Protein AF-A0A0P6X418-F1 (afdb_monomer_lite)

Organism: NCBI:txid360411

Secondary structure (DSSP, 8-state):
---PPPP-EESSSPB-TTT-PBP-S-EE---SSSGGGGGGGGEEE---TT-S--EEEEETTEEEEPPPS-S-HHHHHHHHHHHHHHHHHHS-TTTS---HHHHHHHHHHTTSS-HHHHHHHHHHHTTSS----------------

Radius of gyration: 22.28 Å; chains: 1; bounding box: 75×48×42 Å

Sequence (145 aa):
MELEPTPVQIGEPFRCWECGSPDQGGMFLIIDHSPLEAYTDHVYYMRLACGHNPRCVRLGDAIAPLRPLDRSIDENLASVREGLAHLAKAVPPDQQNQEPVSKIVYLLVAGRISPQTAINQLRGLVRTNEPFLPARLPVIEQTWR

Structure (mmCIF, N/CA/C/O backbone):
data_AF-A0A0P6X418-F1
#
_entry.id   AF-A0A0P6X418-F1
#
loop_
_atom_site.group_PDB
_atom_site.id
_atom_site.type_symbol
_atom_site.label_atom_id
_atom_site.label_alt_id
_atom_site.label_comp_id
_atom_site.label_asym_id
_atom_site.label_entity_id
_atom_site.label_seq_id
_atom_site.pdbx_PDB_ins_code
_atom_site.Cartn_x
_atom_site.Cartn_y
_atom_site.Cartn_z
_atom_site.occupancy
_atom_site.B_iso_or_equiv
_atom_site.auth_seq_id
_atom_site.auth_comp_id
_atom_site.auth_asym_id
_atom_site.auth_atom_id
_atom_site.pdbx_PDB_model_num
ATOM 1 N N . MET A 1 1 ? 20.250 -16.433 9.417 1.00 34.91 1 MET A N 1
ATOM 2 C CA . MET A 1 1 ? 20.346 -15.097 8.803 1.00 34.91 1 MET A CA 1
ATOM 3 C C . MET A 1 1 ? 19.010 -14.440 9.060 1.00 34.91 1 MET A C 1
ATOM 5 O O . MET A 1 1 ? 18.027 -14.837 8.447 1.00 34.91 1 MET A O 1
ATOM 9 N N . GLU A 1 2 ? 18.941 -13.602 10.090 1.00 38.72 2 GLU A N 1
ATOM 10 C CA . GLU A 1 2 ? 17.727 -12.853 10.410 1.00 38.72 2 GLU A CA 1
ATOM 11 C C . GLU A 1 2 ? 17.485 -11.897 9.239 1.00 38.72 2 GLU A C 1
ATOM 13 O O . GLU A 1 2 ? 18.319 -11.044 8.949 1.00 38.72 2 GLU A O 1
ATOM 18 N N . LEU A 1 3 ? 16.419 -12.135 8.472 1.00 47.12 3 LEU A N 1
ATOM 19 C CA . LEU A 1 3 ? 15.974 -11.195 7.451 1.00 47.12 3 LEU A CA 1
ATOM 20 C C . LEU A 1 3 ? 15.568 -9.927 8.191 1.00 47.12 3 LEU A C 1
ATOM 22 O O . LEU A 1 3 ? 14.625 -9.972 8.984 1.00 47.12 3 LEU A O 1
ATOM 26 N N . GLU A 1 4 ? 16.277 -8.823 7.957 1.00 56.03 4 GLU A N 1
ATOM 27 C CA . GLU A 1 4 ? 15.802 -7.533 8.440 1.00 56.03 4 GLU A CA 1
ATOM 28 C C . GLU A 1 4 ? 14.353 -7.341 7.966 1.00 56.03 4 GLU A C 1
ATOM 30 O O . GLU A 1 4 ? 14.035 -7.640 6.804 1.00 56.03 4 GLU A O 1
ATOM 35 N N . PRO A 1 5 ? 13.445 -6.929 8.865 1.00 65.81 5 PRO A N 1
ATOM 36 C CA . PRO A 1 5 ? 12.037 -6.824 8.537 1.00 65.81 5 PRO A CA 1
ATOM 37 C C . PRO A 1 5 ? 11.870 -5.868 7.358 1.00 65.81 5 PRO A C 1
ATOM 39 O O . PRO A 1 5 ? 12.421 -4.769 7.349 1.00 65.81 5 PRO A O 1
ATOM 42 N N . THR A 1 6 ? 11.110 -6.300 6.349 1.00 77.62 6 THR A N 1
ATOM 43 C CA . THR A 1 6 ? 10.854 -5.488 5.156 1.00 77.62 6 THR A CA 1
ATOM 44 C C . THR A 1 6 ? 10.298 -4.124 5.588 1.00 77.62 6 THR A C 1
ATOM 46 O O . THR A 1 6 ? 9.290 -4.096 6.304 1.00 77.62 6 THR A O 1
ATOM 49 N N . PRO A 1 7 ? 10.941 -3.002 5.213 1.00 89.06 7 PRO A N 1
ATOM 50 C CA . PRO A 1 7 ? 10.593 -1.695 5.751 1.00 89.06 7 PRO A CA 1
ATOM 51 C C . PRO A 1 7 ? 9.204 -1.269 5.277 1.00 89.06 7 PRO A C 1
ATOM 53 O O . PRO A 1 7 ? 8.893 -1.339 4.087 1.00 89.06 7 PRO A O 1
ATOM 56 N N . VAL A 1 8 ? 8.384 -0.794 6.212 1.00 90.56 8 VAL A N 1
ATOM 57 C CA . VAL A 1 8 ? 7.012 -0.339 5.957 1.00 90.56 8 VAL A CA 1
ATOM 58 C C . VAL A 1 8 ? 6.948 1.177 6.098 1.00 90.56 8 VAL A C 1
ATOM 60 O O . VAL A 1 8 ? 7.463 1.732 7.067 1.00 90.56 8 VAL A O 1
ATOM 63 N N . GLN A 1 9 ? 6.304 1.846 5.144 1.00 90.00 9 GLN A N 1
ATOM 64 C CA . GLN A 1 9 ? 5.896 3.246 5.276 1.00 90.00 9 GLN A CA 1
ATOM 65 C C . GLN A 1 9 ? 4.378 3.296 5.418 1.00 90.00 9 GLN A C 1
ATOM 67 O O . GLN A 1 9 ? 3.682 2.599 4.685 1.00 90.00 9 GLN A O 1
ATOM 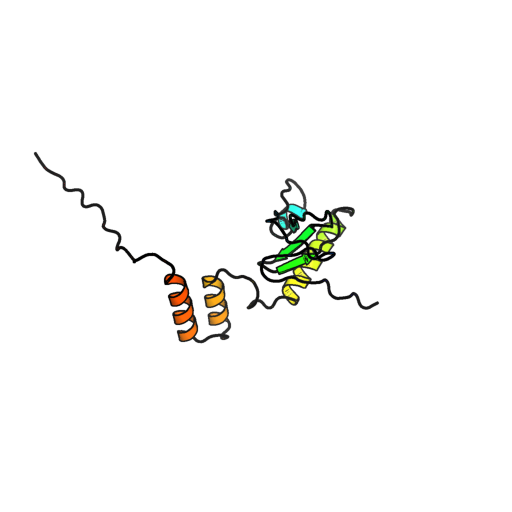72 N N . ILE A 1 10 ? 3.881 4.097 6.360 1.00 86.75 10 ILE A N 1
ATOM 73 C CA . ILE A 1 10 ? 2.451 4.286 6.625 1.00 86.75 10 ILE A CA 1
ATOM 74 C C . ILE A 1 10 ? 2.154 5.773 6.504 1.00 86.75 10 ILE A C 1
ATOM 76 O O . ILE A 1 10 ? 2.858 6.588 7.104 1.00 86.75 10 ILE A O 1
ATOM 80 N N . GLY A 1 11 ? 1.100 6.105 5.769 1.00 77.62 11 GLY A N 1
ATOM 81 C CA . GLY A 1 11 ? 0.680 7.481 5.559 1.00 77.62 11 GLY A CA 1
ATOM 82 C C . GLY A 1 11 ? 1.509 8.177 4.482 1.00 77.62 11 GLY A C 1
ATOM 83 O O . GLY A 1 11 ? 2.735 8.090 4.427 1.00 77.62 11 GLY A O 1
ATOM 84 N N . GLU A 1 12 ? 0.814 8.887 3.603 1.00 75.38 12 GLU A N 1
ATOM 85 C CA . GLU A 1 12 ? 1.447 9.742 2.603 1.00 75.38 12 GLU A CA 1
ATOM 86 C C . GLU A 1 12 ? 2.049 11.003 3.270 1.00 75.38 12 GLU A C 1
ATOM 88 O O . GLU A 1 12 ? 1.541 11.458 4.300 1.00 75.38 12 GLU A O 1
ATOM 93 N N . PRO A 1 13 ? 3.112 11.611 2.703 1.00 84.62 13 PRO A N 1
ATOM 94 C CA . PRO A 1 13 ? 3.752 11.273 1.432 1.00 84.62 13 PRO A CA 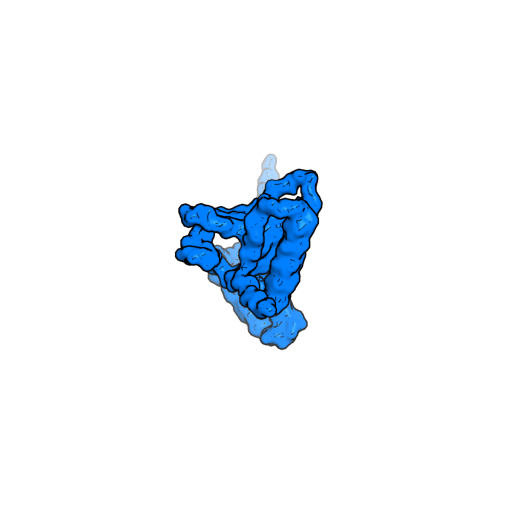1
ATOM 95 C C . PRO A 1 13 ? 4.792 10.153 1.557 1.00 84.62 13 PRO A C 1
ATOM 97 O O . PRO A 1 13 ? 5.670 10.184 2.421 1.00 84.62 13 PRO A O 1
ATOM 100 N N . PHE A 1 14 ? 4.748 9.209 0.618 1.00 88.69 14 PHE A N 1
ATOM 101 C CA . PHE A 1 14 ? 5.726 8.128 0.529 1.00 88.69 14 PHE A CA 1
ATOM 102 C C . PHE A 1 14 ? 7.075 8.600 -0.020 1.00 88.69 14 PHE A C 1
ATOM 104 O O . PHE A 1 14 ? 7.167 9.589 -0.753 1.00 88.69 14 PHE A O 1
ATOM 111 N N . ARG A 1 15 ? 8.145 7.880 0.326 1.00 94.25 15 ARG A N 1
ATOM 112 C CA . ARG A 1 15 ? 9.523 8.198 -0.068 1.00 94.25 15 ARG A CA 1
ATOM 113 C C . ARG A 1 15 ? 10.270 6.969 -0.564 1.00 94.25 15 ARG A C 1
ATOM 115 O O . ARG A 1 15 ? 10.022 5.854 -0.130 1.00 94.25 15 ARG A O 1
ATOM 122 N N . CYS A 1 16 ? 11.224 7.171 -1.458 1.00 94.62 16 CYS A N 1
ATOM 123 C CA . CYS A 1 16 ? 12.144 6.134 -1.896 1.00 94.62 16 CYS A CA 1
ATOM 124 C C . CYS A 1 16 ? 12.903 5.547 -0.695 1.00 94.62 16 CYS A C 1
ATOM 126 O O . CYS A 1 16 ? 13.522 6.299 0.060 1.00 94.62 16 CYS A O 1
ATOM 128 N N . TRP A 1 17 ? 12.897 4.220 -0.546 1.00 93.88 17 TRP A N 1
ATOM 129 C CA . TRP A 1 17 ? 13.612 3.533 0.539 1.00 93.88 17 TRP A CA 1
ATOM 130 C C . TRP A 1 17 ? 15.133 3.684 0.461 1.00 93.88 17 TRP A C 1
ATOM 132 O O . TRP A 1 17 ? 15.807 3.550 1.476 1.00 93.88 17 TRP A O 1
ATOM 142 N N . GLU A 1 18 ? 15.672 3.971 -0.724 1.00 92.81 18 GLU A N 1
ATOM 143 C CA . GLU A 1 18 ? 17.118 4.050 -0.942 1.00 92.81 18 GLU A CA 1
ATOM 144 C C . GLU A 1 18 ? 17.672 5.461 -0.692 1.00 92.81 18 GLU A C 1
ATOM 146 O O . GLU A 1 18 ? 18.742 5.611 -0.111 1.00 92.81 18 GLU A O 1
ATOM 151 N N . CYS A 1 19 ? 16.957 6.515 -1.106 1.00 93.38 19 CYS A N 1
ATOM 152 C CA . CYS A 1 19 ? 17.474 7.891 -1.036 1.00 93.38 19 CYS A CA 1
ATOM 153 C C . CYS A 1 19 ? 16.500 8.936 -0.475 1.00 93.38 19 CYS A C 1
ATOM 155 O O . CYS A 1 19 ? 16.827 10.120 -0.433 1.00 93.38 19 CYS A O 1
ATOM 157 N N . GLY A 1 20 ? 15.286 8.542 -0.084 1.00 93.25 20 GLY A N 1
ATOM 158 C CA . GLY A 1 20 ? 14.291 9.449 0.495 1.00 93.25 20 GLY A CA 1
ATOM 159 C C . GLY A 1 20 ? 13.589 10.389 -0.496 1.00 93.25 20 GLY A C 1
ATOM 160 O O . GLY A 1 20 ? 12.779 11.221 -0.068 1.00 93.25 20 GLY A O 1
ATOM 161 N N . SER A 1 21 ? 13.867 10.265 -1.803 1.00 93.12 21 SER A N 1
ATOM 162 C CA . SER A 1 21 ? 13.177 11.016 -2.865 1.00 93.12 21 SER A CA 1
ATOM 163 C C . SER A 1 21 ? 11.657 10.833 -2.746 1.00 93.12 21 SER A C 1
ATOM 165 O O . SER A 1 21 ? 11.212 9.694 -2.598 1.00 93.12 21 SER A O 1
ATOM 167 N N . PRO A 1 22 ? 10.853 11.910 -2.749 1.00 92.88 22 PRO A N 1
ATOM 168 C CA . PRO A 1 22 ? 9.414 11.804 -2.538 1.00 92.88 22 PRO A CA 1
ATOM 169 C C . PRO A 1 22 ? 8.709 11.156 -3.735 1.00 92.88 22 PRO A C 1
ATOM 171 O O . PRO A 1 22 ? 9.075 11.402 -4.886 1.00 92.88 22 PRO A O 1
ATOM 174 N N . ASP A 1 23 ? 7.667 10.379 -3.448 1.00 90.31 23 ASP A N 1
ATOM 175 C CA . ASP A 1 23 ? 6.681 9.959 -4.442 1.00 90.31 23 ASP A CA 1
ATOM 176 C C . ASP A 1 23 ? 5.904 11.173 -4.968 1.00 90.31 23 ASP A C 1
ATOM 178 O O . ASP A 1 23 ? 5.495 12.045 -4.200 1.00 90.31 23 ASP A O 1
ATOM 182 N N . GLN A 1 24 ? 5.691 11.226 -6.281 1.00 89.88 24 GLN A N 1
ATOM 183 C CA . GLN A 1 24 ? 5.012 12.323 -6.978 1.00 89.88 24 GLN A CA 1
ATOM 184 C C . GLN A 1 24 ? 3.613 11.929 -7.480 1.00 89.88 24 GLN A C 1
ATOM 186 O O . GLN A 1 24 ? 3.159 12.438 -8.507 1.00 89.88 24 GLN A O 1
ATOM 191 N N . GLY A 1 25 ? 2.949 11.003 -6.786 1.00 81.94 25 GLY A N 1
ATOM 192 C CA . GLY A 1 25 ? 1.672 10.437 -7.216 1.00 81.94 25 GLY A CA 1
ATOM 193 C C . GLY A 1 25 ? 1.894 9.315 -8.223 1.00 81.94 25 GLY A C 1
ATOM 194 O O . GLY A 1 25 ? 1.699 9.489 -9.426 1.00 81.94 25 GLY A O 1
ATOM 195 N N . GLY A 1 26 ? 2.371 8.185 -7.710 1.00 85.44 26 GLY A N 1
ATOM 196 C CA . GLY A 1 26 ? 2.484 6.925 -8.426 1.00 85.44 26 GLY A CA 1
ATOM 197 C C . GLY A 1 26 ? 1.149 6.355 -8.911 1.00 85.44 26 GLY A C 1
ATOM 198 O O . GLY A 1 26 ? 0.090 6.972 -8.806 1.00 85.44 26 GLY A O 1
ATOM 199 N N . MET A 1 27 ? 1.199 5.148 -9.463 1.00 89.00 27 MET A N 1
ATOM 200 C CA . MET A 1 27 ? 0.037 4.493 -10.062 1.00 89.00 27 MET A CA 1
ATOM 201 C C . MET A 1 27 ? -0.028 3.014 -9.705 1.00 89.00 27 MET A C 1
ATOM 203 O O . MET A 1 27 ? 0.995 2.378 -9.464 1.00 89.00 27 MET A O 1
ATOM 207 N N . PHE A 1 28 ? -1.232 2.456 -9.697 1.00 87.50 28 PHE A N 1
ATOM 208 C CA . PHE A 1 28 ? -1.415 1.016 -9.558 1.00 87.50 28 PHE A CA 1
ATOM 209 C C . PHE A 1 28 ? -1.057 0.283 -10.853 1.00 87.50 28 PHE A C 1
ATOM 211 O O . PHE A 1 28 ? -1.043 0.872 -11.937 1.00 87.50 28 PHE A O 1
ATOM 218 N N . LEU A 1 29 ? -0.735 -1.004 -10.729 1.00 79.19 29 LEU A N 1
ATOM 219 C CA . LEU A 1 29 ? -0.472 -1.868 -11.872 1.00 79.19 29 LEU A CA 1
ATOM 220 C C . LEU A 1 29 ? -1.725 -1.951 -12.754 1.00 79.19 29 LEU A C 1
ATOM 222 O O . LEU A 1 29 ? -2.789 -2.335 -12.282 1.00 79.19 29 LEU A O 1
ATOM 226 N N . ILE A 1 30 ? -1.572 -1.647 -14.042 1.00 74.56 30 ILE A N 1
ATOM 227 C CA . ILE A 1 30 ? -2.611 -1.839 -15.058 1.00 74.56 30 ILE A CA 1
ATOM 228 C C . ILE A 1 30 ? -2.130 -2.957 -15.977 1.00 74.56 30 ILE A C 1
ATOM 230 O O . ILE A 1 30 ? -1.136 -2.802 -16.687 1.00 74.56 30 ILE A O 1
ATOM 234 N N . ILE A 1 31 ? -2.803 -4.100 -15.924 1.00 75.50 31 ILE A N 1
ATOM 235 C CA . ILE A 1 31 ? -2.484 -5.287 -16.713 1.00 75.50 31 ILE A CA 1
ATOM 236 C C . ILE A 1 31 ? -3.781 -6.007 -17.058 1.00 75.50 31 ILE A C 1
ATOM 238 O O . ILE A 1 31 ? -4.666 -6.107 -16.216 1.00 75.50 31 ILE A O 1
ATOM 242 N N . ASP A 1 32 ? -3.862 -6.503 -18.287 1.00 65.31 32 ASP A N 1
ATOM 243 C CA . ASP A 1 32 ? -4.958 -7.341 -18.762 1.00 65.31 32 ASP A CA 1
ATOM 244 C C . ASP A 1 32 ? -4.432 -8.764 -19.006 1.00 65.31 32 ASP A C 1
ATOM 246 O O . ASP A 1 32 ? -3.266 -8.951 -19.377 1.00 65.31 32 ASP A O 1
ATOM 250 N N . HIS A 1 33 ? -5.278 -9.765 -18.771 1.00 70.38 33 HIS A N 1
ATOM 251 C CA . HIS A 1 33 ? -5.012 -11.183 -19.045 1.00 70.38 33 HIS A CA 1
ATOM 252 C C . HIS A 1 33 ? -3.768 -11.780 -18.350 1.00 70.38 33 HIS A C 1
ATOM 254 O O . HIS A 1 33 ? -3.013 -12.553 -18.946 1.00 70.38 33 HIS A O 1
ATOM 260 N N . SER A 1 34 ? -3.555 -11.465 -17.069 1.00 75.62 34 SER A N 1
ATOM 261 C CA . SER A 1 34 ? -2.470 -12.033 -16.255 1.00 75.62 34 SER A CA 1
ATOM 262 C C . SER A 1 34 ? -2.975 -12.491 -14.890 1.00 75.62 34 SER A C 1
ATOM 264 O O . SER A 1 34 ? -3.805 -11.809 -14.300 1.00 75.62 34 SER A O 1
ATOM 266 N N . PRO A 1 35 ? -2.425 -13.566 -14.296 1.00 73.38 35 PRO A N 1
ATOM 267 C CA . PRO A 1 35 ? -2.740 -13.951 -12.917 1.00 73.38 35 PRO A CA 1
ATOM 268 C C . PRO A 1 35 ? -2.538 -12.838 -11.870 1.00 73.38 35 PRO A C 1
ATOM 270 O O . PRO A 1 35 ? -3.096 -12.906 -10.777 1.00 73.38 35 PRO A O 1
ATOM 273 N N . LEU A 1 36 ? -1.733 -11.817 -12.187 1.00 72.56 36 LEU A N 1
ATOM 274 C CA . LEU A 1 36 ? -1.516 -10.644 -11.335 1.00 72.56 36 LEU A CA 1
ATOM 275 C C . LEU A 1 36 ? -2.704 -9.674 -11.309 1.00 72.56 36 LEU A C 1
ATOM 277 O O . LEU A 1 36 ? -2.720 -8.791 -10.457 1.00 72.56 36 LEU A O 1
ATOM 281 N N . GLU A 1 37 ? -3.686 -9.847 -12.194 1.00 80.25 37 GLU A N 1
ATOM 282 C CA . GLU A 1 37 ? -4.906 -9.037 -12.265 1.00 80.25 37 GLU A CA 1
ATOM 283 C C . GLU A 1 37 ? -5.655 -9.019 -10.927 1.00 80.25 37 GLU A C 1
ATOM 285 O O . GLU A 1 37 ? -6.057 -7.966 -10.451 1.00 80.25 37 GLU A O 1
ATOM 290 N N . ALA A 1 38 ? -5.715 -10.156 -10.227 1.00 80.81 38 ALA A N 1
ATOM 291 C CA . ALA A 1 38 ? -6.324 -10.244 -8.896 1.00 80.81 38 ALA A CA 1
ATOM 292 C C . ALA A 1 38 ? -5.617 -9.392 -7.816 1.00 80.81 38 ALA A C 1
ATOM 294 O O . ALA A 1 38 ? -6.112 -9.285 -6.696 1.00 80.81 38 ALA A O 1
ATOM 295 N N . TYR A 1 39 ? -4.446 -8.830 -8.124 1.00 83.31 39 TYR A N 1
ATOM 296 C CA . TYR A 1 39 ? -3.619 -8.047 -7.211 1.00 83.31 39 TYR A CA 1
ATOM 297 C C . TYR A 1 39 ? -3.299 -6.642 -7.739 1.00 83.31 39 TYR A C 1
ATOM 299 O O . TYR A 1 39 ? -2.454 -5.964 -7.153 1.00 83.31 39 TYR A O 1
ATOM 307 N N . THR A 1 40 ? -3.934 -6.176 -8.818 1.00 82.88 40 THR A N 1
ATOM 308 C CA . THR A 1 40 ? -3.653 -4.855 -9.418 1.00 82.88 40 THR A CA 1
ATOM 309 C C . THR A 1 40 ? -3.826 -3.714 -8.427 1.00 82.88 40 THR A C 1
ATOM 311 O O . THR A 1 40 ? -2.943 -2.864 -8.318 1.00 82.88 40 THR A O 1
ATOM 314 N N . ASP A 1 41 ? -4.876 -3.773 -7.609 1.00 82.19 41 ASP A N 1
ATOM 315 C CA . ASP A 1 41 ? -5.186 -2.777 -6.570 1.00 82.19 41 ASP A CA 1
ATOM 316 C C . ASP A 1 41 ? -4.205 -2.806 -5.385 1.00 82.19 41 ASP A C 1
ATOM 318 O O . ASP A 1 41 ? -4.251 -1.966 -4.487 1.00 82.19 41 ASP A O 1
ATOM 322 N N . HIS A 1 42 ? -3.298 -3.781 -5.375 1.00 88.38 42 HIS A N 1
ATOM 323 C CA . HIS A 1 42 ? -2.304 -3.982 -4.330 1.00 88.38 42 HIS A CA 1
ATOM 324 C C . HIS A 1 42 ? -0.875 -3.770 -4.811 1.00 88.38 42 HIS A C 1
ATOM 326 O O . HIS A 1 42 ? 0.032 -3.725 -3.985 1.00 88.38 42 HIS A O 1
ATOM 332 N N . VAL A 1 43 ? -0.642 -3.634 -6.114 1.00 90.69 43 VAL A N 1
ATOM 333 C CA . VAL A 1 43 ? 0.688 -3.354 -6.659 1.00 90.69 43 VAL A CA 1
ATOM 334 C C . VAL A 1 43 ? 0.733 -1.893 -7.073 1.00 90.69 43 VAL A C 1
ATOM 336 O O . VAL A 1 43 ? 0.070 -1.490 -8.022 1.00 90.69 43 VAL A O 1
ATOM 339 N N . TYR A 1 44 ? 1.540 -1.106 -6.370 1.00 92.56 44 TYR A N 1
ATOM 340 C CA . TYR A 1 44 ? 1.704 0.325 -6.592 1.00 92.56 44 TYR A CA 1
ATOM 341 C C . TYR A 1 44 ? 3.117 0.624 -7.107 1.00 92.56 44 TYR A C 1
ATOM 343 O O . TYR A 1 44 ? 4.104 0.019 -6.687 1.00 92.56 44 TYR A O 1
ATOM 351 N N . TYR A 1 45 ? 3.218 1.553 -8.048 1.00 93.19 45 TYR A N 1
ATOM 352 C CA . TYR A 1 45 ? 4.464 2.039 -8.623 1.00 93.19 45 TYR A CA 1
ATOM 353 C C . TYR A 1 45 ? 4.624 3.502 -8.250 1.00 93.19 45 TYR A C 1
ATOM 355 O O . TYR A 1 45 ? 3.942 4.361 -8.807 1.00 93.19 45 TYR A O 1
ATOM 363 N N . MET A 1 46 ? 5.538 3.785 -7.327 1.00 93.62 46 MET A N 1
ATOM 364 C CA . MET A 1 46 ? 5.876 5.148 -6.933 1.00 93.62 46 MET A CA 1
ATOM 365 C C . MET A 1 46 ? 6.435 5.931 -8.126 1.00 93.62 46 MET A C 1
ATOM 367 O O . MET A 1 46 ? 7.263 5.440 -8.893 1.00 93.62 46 MET A O 1
ATOM 371 N N . ARG A 1 47 ? 6.049 7.194 -8.266 1.00 93.81 47 ARG A N 1
ATOM 372 C CA . ARG A 1 47 ? 6.647 8.108 -9.234 1.00 93.81 47 ARG A CA 1
ATOM 373 C C . ARG A 1 47 ? 7.876 8.767 -8.612 1.00 93.81 47 ARG A C 1
ATOM 375 O O . ARG A 1 47 ? 7.787 9.837 -8.014 1.00 93.81 47 ARG A O 1
ATOM 382 N N . LEU A 1 48 ? 9.026 8.112 -8.754 1.00 92.81 48 LEU A N 1
ATOM 383 C CA . LEU A 1 48 ? 10.305 8.559 -8.198 1.00 92.81 48 LEU A CA 1
ATOM 384 C C . LEU A 1 48 ? 11.174 9.257 -9.252 1.00 92.81 48 LEU A C 1
ATOM 386 O O . LEU A 1 48 ? 11.427 8.708 -10.321 1.00 92.81 48 LEU A O 1
ATOM 390 N N . ALA A 1 49 ? 11.719 10.431 -8.924 1.00 92.31 49 ALA A N 1
ATOM 391 C CA . ALA A 1 49 ? 12.670 11.135 -9.795 1.00 92.31 49 ALA A CA 1
ATOM 392 C C . ALA A 1 49 ? 14.088 10.526 -9.773 1.00 92.31 49 ALA A C 1
ATOM 394 O O . ALA A 1 49 ? 14.906 10.829 -10.636 1.00 92.31 49 ALA A O 1
ATOM 395 N N . CYS A 1 50 ? 14.396 9.686 -8.779 1.00 93.31 50 CYS A N 1
ATOM 396 C CA . CYS A 1 50 ? 15.736 9.141 -8.553 1.00 93.31 50 CYS A CA 1
ATOM 397 C C . CYS A 1 50 ? 16.071 7.883 -9.370 1.00 93.31 50 CYS A C 1
ATOM 399 O O . CYS A 1 50 ? 17.209 7.435 -9.320 1.00 93.31 50 CYS A O 1
ATOM 401 N N . GLY A 1 51 ? 15.107 7.284 -10.078 1.00 89.50 51 GLY A N 1
ATOM 402 C CA . GLY A 1 51 ? 15.331 6.082 -10.898 1.00 89.50 51 GLY A CA 1
ATOM 403 C C . GLY A 1 51 ? 15.504 4.761 -10.130 1.00 89.50 51 GLY A C 1
ATOM 404 O O . GLY A 1 51 ? 15.597 3.712 -10.761 1.00 89.50 51 GLY A O 1
ATOM 405 N N . HIS A 1 52 ? 15.516 4.789 -8.794 1.00 93.75 52 HIS A N 1
ATOM 406 C CA . HIS A 1 52 ? 15.468 3.587 -7.948 1.00 93.75 52 HIS A CA 1
ATOM 407 C C . HIS A 1 52 ? 14.158 2.814 -8.131 1.00 93.75 52 HIS A C 1
ATOM 409 O O . HIS A 1 52 ? 13.178 3.360 -8.644 1.00 93.75 52 HIS A O 1
ATOM 415 N N . ASN A 1 53 ? 14.135 1.555 -7.684 1.00 91.44 53 ASN A N 1
ATOM 416 C CA . ASN A 1 53 ? 12.993 0.667 -7.879 1.00 91.44 53 ASN A CA 1
ATOM 417 C C . ASN A 1 53 ? 11.701 1.274 -7.286 1.00 91.44 53 ASN A C 1
ATOM 419 O O . ASN A 1 53 ? 11.586 1.400 -6.065 1.00 91.44 53 ASN A O 1
ATOM 423 N N . PRO A 1 54 ? 10.710 1.618 -8.126 1.00 92.31 54 PRO A N 1
ATOM 424 C CA . PRO A 1 54 ? 9.483 2.261 -7.666 1.00 92.31 54 PRO A CA 1
ATOM 425 C C . PRO A 1 54 ? 8.436 1.268 -7.156 1.00 92.31 54 PRO A C 1
ATOM 427 O O . PRO A 1 54 ? 7.384 1.680 -6.669 1.00 92.31 54 PRO A O 1
ATOM 430 N N . ARG A 1 55 ? 8.665 -0.034 -7.348 1.00 93.31 55 ARG A N 1
ATOM 431 C CA . ARG A 1 55 ? 7.633 -1.052 -7.200 1.00 93.31 55 ARG A CA 1
ATOM 432 C C . ARG A 1 55 ? 7.421 -1.418 -5.738 1.00 93.31 55 ARG A C 1
ATOM 434 O O . ARG A 1 55 ? 8.352 -1.822 -5.041 1.00 93.31 55 ARG A O 1
ATOM 441 N N . CYS A 1 56 ? 6.176 -1.365 -5.297 1.00 93.69 56 CYS A N 1
ATOM 442 C CA . CYS A 1 56 ? 5.793 -1.719 -3.944 1.00 93.69 56 CYS A CA 1
ATOM 443 C C . CYS A 1 56 ? 4.416 -2.373 -3.884 1.00 93.69 56 CYS A C 1
ATOM 445 O O . CYS A 1 56 ? 3.618 -2.319 -4.819 1.00 93.69 56 CYS A O 1
ATOM 447 N N . VAL A 1 57 ? 4.171 -3.056 -2.774 1.00 93.50 57 VAL A N 1
ATOM 448 C CA . VAL A 1 57 ? 2.850 -3.554 -2.417 1.00 93.50 57 VAL A CA 1
ATOM 449 C C . VAL A 1 57 ? 2.176 -2.500 -1.551 1.00 93.50 57 VAL A C 1
ATOM 451 O O . VAL A 1 57 ? 2.843 -1.874 -0.724 1.00 93.50 57 VAL A O 1
ATOM 454 N N . ARG A 1 58 ? 0.873 -2.300 -1.740 1.00 90.81 58 ARG A N 1
ATOM 455 C CA . ARG A 1 58 ? 0.058 -1.338 -1.002 1.00 90.81 58 ARG A CA 1
ATOM 456 C C . ARG A 1 58 ? -1.154 -2.020 -0.378 1.00 90.81 58 ARG A C 1
ATOM 458 O O . ARG A 1 58 ? -1.877 -2.770 -1.035 1.00 90.81 58 ARG A O 1
ATOM 465 N N . LEU A 1 59 ? -1.387 -1.718 0.894 1.00 86.75 59 LEU A N 1
ATOM 466 C CA . LEU A 1 59 ? -2.583 -2.099 1.638 1.00 86.75 59 LEU A CA 1
ATOM 467 C C . LEU A 1 59 ? -3.078 -0.867 2.405 1.00 86.75 59 LEU A C 1
ATOM 469 O O . LEU A 1 59 ? -2.496 -0.487 3.419 1.00 86.75 59 LEU A O 1
ATOM 473 N N . GLY A 1 60 ? -4.122 -0.212 1.890 1.00 82.31 60 GLY A N 1
ATOM 474 C CA . GLY A 1 60 ? -4.584 1.073 2.423 1.00 82.31 60 GLY A CA 1
ATOM 475 C C . GLY A 1 60 ? -3.550 2.187 2.212 1.00 82.31 60 GLY A C 1
ATOM 476 O O . GLY A 1 60 ? -3.154 2.477 1.082 1.00 82.31 60 GLY A O 1
ATOM 477 N N . ASP A 1 61 ? -3.104 2.815 3.296 1.00 81.19 61 ASP A N 1
ATOM 478 C CA . ASP A 1 61 ? -2.014 3.806 3.338 1.00 81.19 61 ASP A CA 1
ATOM 479 C C . ASP A 1 61 ? -0.648 3.222 3.679 1.00 81.19 61 ASP A C 1
ATOM 481 O O . ASP A 1 61 ? 0.309 3.978 3.843 1.00 81.19 61 ASP A O 1
ATOM 485 N N . ALA A 1 62 ? -0.541 1.905 3.806 1.00 87.88 62 ALA A N 1
ATOM 486 C CA . ALA A 1 62 ? 0.729 1.270 4.068 1.00 87.88 62 ALA A CA 1
ATOM 487 C C . ALA A 1 62 ? 1.333 0.705 2.788 1.00 87.88 62 ALA A C 1
ATOM 489 O O . ALA A 1 62 ? 0.642 0.062 1.992 1.00 87.88 62 ALA A O 1
ATOM 490 N N . ILE A 1 63 ? 2.637 0.910 2.622 1.00 92.31 63 ILE A N 1
ATOM 491 C CA . ILE A 1 63 ? 3.413 0.348 1.522 1.00 92.31 63 ILE A CA 1
ATOM 492 C C . ILE A 1 63 ? 4.663 -0.372 2.021 1.00 92.31 63 ILE A C 1
ATOM 494 O O . ILE A 1 63 ? 5.285 0.026 3.009 1.00 92.31 63 ILE A O 1
ATOM 498 N N . ALA A 1 64 ? 5.054 -1.414 1.296 1.00 94.00 64 ALA A N 1
ATOM 499 C CA . ALA A 1 64 ? 6.313 -2.127 1.485 1.00 94.00 64 ALA A CA 1
ATOM 500 C C . ALA A 1 64 ? 6.973 -2.387 0.122 1.00 94.00 64 ALA A C 1
ATOM 502 O O . ALA A 1 64 ? 6.262 -2.641 -0.855 1.00 94.00 64 ALA A O 1
ATOM 503 N N . PRO A 1 65 ? 8.311 -2.327 0.015 1.00 94.75 65 PRO A N 1
ATOM 504 C CA . PRO A 1 65 ? 8.994 -2.496 -1.258 1.00 94.75 65 PRO A CA 1
ATOM 505 C C . PRO A 1 65 ? 8.772 -3.909 -1.802 1.00 94.75 65 PRO A C 1
ATOM 507 O O . PRO A 1 65 ? 8.853 -4.899 -1.074 1.00 94.75 65 PRO A O 1
ATOM 510 N N . LEU A 1 66 ? 8.528 -4.001 -3.106 1.00 91.69 66 LEU A N 1
ATOM 511 C CA . LEU A 1 66 ? 8.568 -5.256 -3.845 1.00 91.69 66 LEU A CA 1
ATOM 512 C C . LEU A 1 66 ? 9.880 -5.333 -4.607 1.00 91.69 66 LEU A C 1
ATOM 514 O O . LEU A 1 66 ? 10.458 -4.320 -4.994 1.00 91.69 66 LEU A O 1
ATOM 518 N N . ARG A 1 67 ? 10.333 -6.553 -4.881 1.00 85.44 67 ARG A N 1
ATOM 519 C CA . ARG A 1 67 ? 11.473 -6.749 -5.777 1.00 85.44 67 ARG A CA 1
ATOM 520 C C . ARG A 1 67 ? 11.127 -6.289 -7.206 1.00 85.44 67 ARG A C 1
ATOM 522 O O . ARG A 1 67 ? 9.940 -6.300 -7.576 1.00 85.44 67 ARG A O 1
ATOM 529 N N . PRO A 1 68 ? 12.142 -5.905 -8.005 1.00 82.06 68 PRO A N 1
ATOM 530 C CA . PRO A 1 68 ? 11.977 -5.640 -9.429 1.00 82.06 68 PRO A CA 1
ATOM 531 C C . PRO A 1 68 ? 11.260 -6.782 -10.160 1.00 82.06 68 PRO A C 1
ATOM 533 O O . PRO A 1 68 ? 11.239 -7.927 -9.711 1.00 82.06 68 PRO A O 1
ATOM 536 N N . LEU A 1 69 ? 10.638 -6.454 -11.291 1.00 77.50 69 LEU A N 1
ATOM 537 C CA . LEU A 1 69 ? 9.878 -7.399 -12.110 1.00 77.50 69 LEU A CA 1
ATOM 538 C C . LEU A 1 69 ? 10.806 -8.193 -13.051 1.00 77.50 69 LEU A C 1
ATOM 540 O O . LEU A 1 69 ? 10.642 -8.151 -14.264 1.00 77.50 69 LEU A O 1
ATOM 544 N N . ASP A 1 70 ? 11.814 -8.867 -12.505 1.00 76.94 70 ASP A N 1
ATOM 545 C CA . ASP A 1 70 ? 12.803 -9.656 -13.259 1.00 76.94 70 ASP A CA 1
ATOM 546 C C . ASP A 1 70 ? 12.635 -11.177 -13.080 1.00 76.94 70 ASP A C 1
ATOM 548 O O . ASP A 1 70 ? 13.429 -11.966 -13.589 1.00 76.94 70 ASP A O 1
ATOM 552 N N . ARG A 1 71 ? 11.583 -11.595 -12.368 1.00 74.94 71 ARG A N 1
ATOM 553 C CA . ARG A 1 71 ? 11.314 -12.986 -11.981 1.00 74.94 71 ARG A CA 1
ATOM 554 C C . ARG A 1 71 ? 10.125 -13.596 -12.709 1.00 74.94 71 ARG A C 1
ATOM 556 O O . ARG A 1 71 ? 9.354 -12.901 -13.370 1.00 74.94 71 ARG A O 1
ATOM 563 N N . SER A 1 72 ? 9.958 -14.907 -12.543 1.00 85.12 72 SER A N 1
ATOM 564 C CA . SER A 1 72 ? 8.784 -15.621 -13.047 1.00 85.12 72 SER A CA 1
ATOM 565 C C . SER A 1 72 ? 7.473 -15.070 -12.459 1.00 85.12 72 SER A C 1
ATOM 567 O O . SER A 1 72 ? 7.453 -14.454 -11.389 1.00 85.12 72 SER A O 1
ATOM 569 N N . ILE A 1 73 ? 6.355 -15.309 -13.155 1.00 84.12 73 ILE A N 1
ATOM 570 C CA . ILE A 1 73 ? 5.017 -14.881 -12.707 1.00 84.12 73 ILE A CA 1
ATOM 571 C C . ILE A 1 73 ? 4.697 -15.459 -11.319 1.00 84.12 73 ILE A C 1
ATOM 573 O O . ILE A 1 73 ? 4.205 -14.729 -10.460 1.00 84.12 73 ILE A O 1
ATOM 577 N N . ASP A 1 74 ? 5.034 -16.727 -11.073 1.00 85.62 74 ASP A N 1
ATOM 578 C CA . ASP A 1 74 ? 4.768 -17.405 -9.800 1.00 85.62 74 ASP A CA 1
ATOM 579 C C . ASP A 1 74 ? 5.565 -16.805 -8.638 1.00 85.62 74 ASP A C 1
ATOM 581 O O . ASP A 1 74 ? 5.011 -16.538 -7.570 1.00 85.62 74 ASP A O 1
ATOM 585 N N . GLU A 1 75 ? 6.853 -16.522 -8.846 1.00 86.56 75 GLU A N 1
ATOM 586 C CA . GLU A 1 75 ? 7.682 -15.850 -7.839 1.00 86.56 75 GLU A CA 1
ATOM 587 C C . GLU A 1 75 ? 7.176 -14.440 -7.544 1.00 86.56 75 GLU A C 1
ATOM 589 O O . GLU A 1 75 ? 7.222 -13.977 -6.403 1.00 86.56 75 GLU A O 1
ATOM 594 N N . ASN A 1 76 ? 6.670 -13.750 -8.565 1.00 86.88 76 ASN A N 1
ATOM 595 C CA . ASN A 1 76 ? 6.099 -12.432 -8.382 1.00 86.88 76 ASN A CA 1
ATOM 596 C C . ASN A 1 76 ? 4.790 -12.485 -7.577 1.00 86.88 76 ASN A C 1
ATOM 598 O O . ASN A 1 76 ? 4.611 -11.706 -6.641 1.00 86.88 76 ASN A O 1
ATOM 602 N N . LEU A 1 77 ? 3.903 -13.435 -7.886 1.00 87.00 77 LEU A N 1
ATOM 603 C CA . LEU A 1 77 ? 2.681 -13.675 -7.114 1.00 87.00 77 LEU A CA 1
ATOM 604 C C . LEU A 1 77 ? 2.996 -14.008 -5.654 1.00 87.00 77 LEU A C 1
ATOM 606 O O . LEU A 1 77 ? 2.359 -13.465 -4.749 1.00 87.00 77 LEU A O 1
ATOM 610 N N . ALA A 1 78 ? 3.989 -14.869 -5.418 1.00 88.00 78 ALA A N 1
ATOM 611 C CA . ALA A 1 78 ? 4.455 -15.196 -4.076 1.00 88.00 78 ALA A CA 1
ATOM 612 C C . ALA A 1 78 ? 4.951 -13.940 -3.345 1.00 88.00 78 ALA A C 1
ATOM 614 O O . ALA A 1 78 ? 4.490 -13.660 -2.241 1.00 88.00 78 ALA A O 1
ATOM 615 N N . SER A 1 79 ? 5.784 -13.121 -3.994 1.00 89.12 79 SER A N 1
ATOM 616 C CA . SER A 1 79 ? 6.302 -11.881 -3.406 1.00 89.12 79 SER A CA 1
ATOM 617 C C . SER A 1 79 ? 5.196 -10.879 -3.056 1.00 89.12 79 SER A C 1
ATOM 619 O O . SER A 1 79 ? 5.282 -10.224 -2.018 1.00 89.12 79 SER A O 1
ATOM 621 N N . VAL A 1 80 ? 4.161 -10.746 -3.892 1.00 89.69 80 VAL A N 1
ATOM 622 C CA . VAL A 1 80 ? 3.019 -9.859 -3.612 1.00 89.69 80 VAL A CA 1
ATOM 623 C C . VAL A 1 80 ? 2.207 -10.379 -2.425 1.00 89.69 80 VAL A C 1
ATOM 625 O O . VAL A 1 80 ? 1.885 -9.611 -1.520 1.00 89.69 80 VAL A O 1
ATOM 628 N N . ARG A 1 81 ? 1.922 -11.686 -2.379 1.00 89.62 81 ARG A N 1
ATOM 629 C CA . ARG A 1 81 ? 1.200 -12.323 -1.263 1.00 89.62 81 ARG A CA 1
ATOM 630 C C . ARG A 1 81 ? 1.953 -12.200 0.058 1.00 89.62 81 ARG A C 1
ATOM 632 O O . ARG A 1 81 ? 1.347 -11.865 1.073 1.00 89.62 81 ARG A O 1
ATOM 639 N N . GLU A 1 82 ? 3.259 -12.445 0.043 1.00 90.69 82 GLU A N 1
ATOM 640 C CA . GLU A 1 82 ? 4.127 -12.283 1.211 1.00 90.69 82 GLU A CA 1
ATOM 641 C C . GLU A 1 82 ? 4.146 -10.830 1.687 1.00 90.69 82 GLU A C 1
ATOM 643 O O . GLU A 1 82 ? 3.965 -10.573 2.877 1.00 90.69 82 GLU A O 1
ATOM 648 N N . GLY A 1 83 ? 4.277 -9.878 0.760 1.00 89.75 83 GLY A N 1
ATOM 649 C CA . GLY A 1 83 ? 4.230 -8.451 1.063 1.00 89.75 83 GLY A CA 1
ATOM 650 C C . GLY A 1 83 ? 2.898 -8.013 1.684 1.00 89.75 83 GLY A C 1
ATOM 651 O O . GLY A 1 83 ? 2.894 -7.300 2.685 1.00 89.75 83 GLY A O 1
ATOM 652 N N . LEU A 1 84 ? 1.765 -8.491 1.156 1.00 88.75 84 LEU A N 1
ATOM 653 C CA . LEU A 1 84 ? 0.437 -8.233 1.728 1.00 88.75 84 LEU A CA 1
ATOM 654 C C . LEU A 1 84 ? 0.289 -8.821 3.134 1.00 88.75 84 LEU A C 1
ATOM 656 O O . LEU A 1 84 ? -0.189 -8.143 4.043 1.00 88.75 84 LEU A O 1
ATOM 660 N N . ALA A 1 85 ? 0.722 -10.068 3.331 1.00 89.00 85 ALA A N 1
ATOM 661 C CA . ALA A 1 85 ? 0.686 -10.715 4.638 1.00 89.00 85 ALA A CA 1
ATOM 662 C C . ALA A 1 85 ? 1.581 -9.993 5.658 1.00 89.00 85 ALA A C 1
ATOM 664 O O . ALA A 1 85 ? 1.230 -9.910 6.835 1.00 89.00 85 ALA A O 1
ATOM 665 N N . HIS A 1 86 ? 2.721 -9.461 5.213 1.00 88.38 86 HIS A N 1
ATOM 666 C CA . HIS A 1 86 ? 3.604 -8.640 6.037 1.00 88.38 86 HIS A CA 1
ATOM 667 C C . HIS A 1 86 ? 2.936 -7.326 6.438 1.00 88.38 86 HIS A C 1
ATOM 669 O O . HIS A 1 86 ? 2.853 -7.034 7.628 1.00 88.38 86 HIS A O 1
ATOM 675 N N . LEU A 1 87 ? 2.376 -6.580 5.480 1.00 86.06 87 LEU A N 1
ATOM 676 C CA . LEU A 1 87 ? 1.653 -5.336 5.760 1.00 86.06 87 LEU A CA 1
ATOM 677 C C . LEU A 1 87 ? 0.485 -5.550 6.729 1.00 86.06 87 LEU A C 1
ATOM 679 O O . LEU A 1 87 ? 0.348 -4.803 7.693 1.00 86.06 87 LEU A O 1
ATOM 683 N N . ALA A 1 88 ? -0.310 -6.605 6.535 1.00 83.94 88 ALA A N 1
ATOM 684 C CA . ALA A 1 88 ? -1.435 -6.924 7.413 1.00 83.94 88 ALA A CA 1
ATOM 685 C C . ALA A 1 88 ? -1.012 -7.242 8.860 1.00 83.94 88 ALA A C 1
ATOM 687 O O . ALA A 1 88 ? -1.784 -7.017 9.789 1.00 83.94 88 ALA A O 1
ATOM 688 N N . LYS A 1 89 ? 0.203 -7.769 9.063 1.00 83.75 89 LYS A N 1
ATOM 689 C CA . LYS A 1 89 ? 0.769 -8.019 10.400 1.00 83.75 89 LYS A CA 1
ATOM 690 C C . LYS A 1 89 ? 1.417 -6.775 11.001 1.00 83.75 89 LYS A C 1
ATOM 692 O O . LYS A 1 89 ? 1.325 -6.570 12.206 1.00 83.75 89 LYS A O 1
ATOM 697 N N . ALA A 1 90 ? 2.107 -5.992 10.176 1.00 82.25 90 ALA A N 1
ATOM 698 C CA . ALA A 1 90 ? 2.893 -4.843 10.609 1.00 82.25 90 ALA A CA 1
ATOM 699 C C . ALA A 1 90 ? 2.034 -3.607 10.899 1.00 82.25 90 ALA A C 1
ATOM 701 O O . ALA A 1 90 ? 2.431 -2.775 11.709 1.00 82.25 90 ALA A O 1
ATOM 702 N N . VAL A 1 91 ? 0.873 -3.489 10.250 1.00 74.62 91 VAL A N 1
ATOM 703 C CA . VAL A 1 91 ? -0.016 -2.331 10.360 1.00 74.62 91 VAL A CA 1
ATOM 704 C C . VAL A 1 91 ? -1.266 -2.744 11.130 1.00 74.62 91 VAL A C 1
ATOM 706 O O . VAL A 1 91 ? -2.120 -3.446 10.576 1.00 74.62 91 VAL A O 1
ATOM 709 N N . PRO A 1 92 ? -1.402 -2.326 12.401 1.00 68.56 92 PRO A N 1
ATOM 710 C CA . PRO A 1 92 ? -2.608 -2.557 13.177 1.00 68.56 92 PRO A CA 1
ATOM 711 C C . PRO A 1 92 ? -3.848 -2.046 12.419 1.00 68.56 92 PRO A C 1
ATOM 713 O O . PRO A 1 92 ? -3.783 -0.982 11.800 1.00 68.56 92 PRO A O 1
ATOM 716 N N . PRO A 1 93 ? -4.994 -2.749 12.450 1.00 63.59 93 PRO A N 1
ATOM 717 C CA . PRO A 1 93 ? -6.194 -2.338 11.710 1.00 63.59 93 PRO A CA 1
ATOM 718 C C . PRO A 1 93 ? -6.710 -0.929 12.057 1.00 63.59 93 PRO A C 1
ATOM 720 O O . PRO A 1 93 ? -7.381 -0.297 11.250 1.00 63.59 93 PRO A O 1
ATOM 7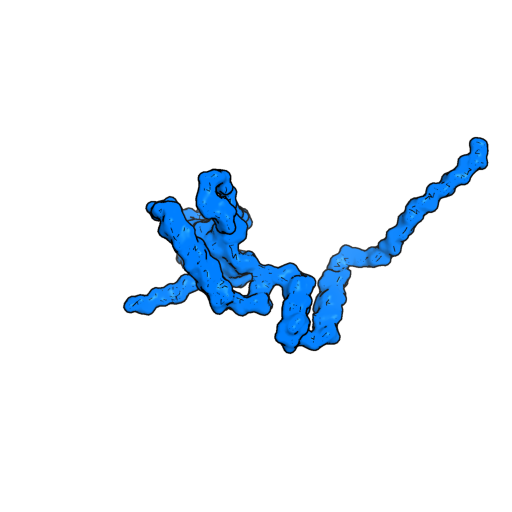23 N N . ASP A 1 94 ? -6.395 -0.431 13.255 1.00 61.78 94 ASP A N 1
ATOM 724 C CA . ASP A 1 94 ? -6.673 0.927 13.741 1.00 61.78 94 ASP A CA 1
ATOM 725 C C . ASP A 1 94 ? -5.746 2.008 13.147 1.00 61.78 94 ASP A C 1
ATOM 727 O O . ASP A 1 94 ? -6.064 3.203 13.203 1.00 61.78 94 ASP A O 1
ATOM 731 N N . GLN A 1 95 ? -4.621 1.594 12.558 1.00 59.91 95 GLN A N 1
ATOM 732 C CA . GLN A 1 95 ? -3.649 2.450 11.877 1.00 59.91 95 GLN A CA 1
ATOM 733 C C . GLN A 1 95 ? -3.775 2.433 10.354 1.00 59.91 95 GLN A C 1
ATOM 735 O O . GLN A 1 95 ? -3.255 3.345 9.726 1.00 59.91 95 GLN A O 1
ATOM 740 N N . GLN A 1 96 ? -4.488 1.468 9.767 1.00 62.72 96 GLN A N 1
ATOM 741 C CA . GLN A 1 96 ? -4.821 1.515 8.342 1.00 62.72 96 GLN A CA 1
ATOM 742 C C . GLN A 1 96 ? -5.684 2.757 8.059 1.00 62.72 96 GLN A C 1
ATOM 744 O O . GLN A 1 96 ? -6.622 3.040 8.817 1.00 62.72 96 GLN A O 1
ATOM 749 N N . ASN A 1 97 ? -5.397 3.494 6.977 1.00 56.88 97 ASN A N 1
ATOM 750 C CA . ASN A 1 97 ? -6.291 4.537 6.460 1.00 56.88 97 ASN A CA 1
ATOM 751 C C . ASN A 1 97 ? -7.602 3.888 6.042 1.00 56.88 97 ASN A C 1
ATOM 753 O O . ASN A 1 97 ? -7.8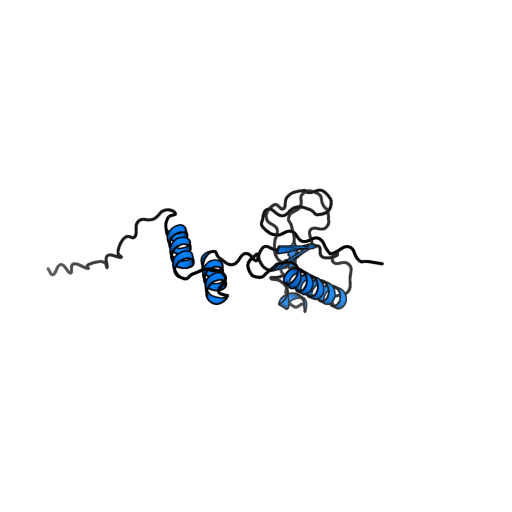02 3.434 4.916 1.00 56.88 97 ASN A O 1
ATOM 757 N N . GLN A 1 98 ? -8.513 3.847 6.991 1.00 61.34 98 GLN A N 1
ATOM 758 C CA . GLN A 1 98 ? -9.919 3.765 6.709 1.00 61.34 98 GLN A CA 1
ATOM 759 C C . GLN A 1 98 ? -10.382 5.197 6.450 1.00 61.34 98 GLN A C 1
ATOM 761 O O . GLN A 1 98 ? -9.960 6.115 7.162 1.00 61.34 98 GLN A O 1
ATOM 766 N N . GLU A 1 99 ? -11.262 5.375 5.461 1.00 68.06 99 GLU A N 1
ATOM 767 C CA . GLU A 1 99 ? -12.059 6.597 5.314 1.00 68.06 99 GLU A CA 1
ATOM 768 C C . GLU A 1 99 ? -12.459 7.110 6.707 1.00 68.06 99 GLU A C 1
ATOM 770 O O . GLU A 1 99 ? -12.848 6.287 7.544 1.00 68.06 99 GLU A O 1
ATOM 775 N N . PRO A 1 100 ? -12.356 8.416 7.015 1.00 74.38 100 PRO A N 1
ATOM 776 C CA . PRO A 1 100 ? -12.481 8.916 8.384 1.00 74.38 100 PRO A CA 1
ATOM 777 C C . PRO A 1 100 ? -13.740 8.411 9.100 1.00 74.38 100 PRO A C 1
ATOM 779 O O . PRO A 1 100 ? -13.700 8.084 10.284 1.00 74.38 100 PRO A O 1
ATOM 782 N N . VAL A 1 101 ? -14.842 8.263 8.361 1.00 80.44 101 VAL A N 1
ATOM 783 C CA . VAL A 1 101 ? -16.089 7.660 8.847 1.00 80.44 101 VAL A CA 1
ATOM 784 C C . VAL A 1 101 ? -15.923 6.167 9.151 1.00 80.44 101 VAL A C 1
ATOM 786 O O . VAL A 1 101 ? -16.265 5.730 10.249 1.00 80.44 101 VAL A O 1
ATOM 789 N N . SER A 1 102 ? -15.363 5.388 8.224 1.00 73.44 102 SER A N 1
ATOM 790 C CA . SER A 1 102 ? -15.073 3.959 8.397 1.00 73.44 102 SER A CA 1
ATOM 791 C C . SER A 1 102 ? -14.158 3.702 9.597 1.00 73.44 102 SER A C 1
ATOM 793 O O . SER A 1 102 ? -14.459 2.823 10.403 1.00 73.44 102 SER A O 1
ATOM 795 N N . LYS A 1 103 ? -13.129 4.541 9.794 1.00 75.62 103 LYS A N 1
ATOM 796 C CA . LYS A 1 103 ? -12.227 4.484 10.956 1.00 75.62 103 LYS A CA 1
ATOM 797 C C . LYS A 1 103 ? -12.981 4.626 12.268 1.00 75.62 103 LYS A C 1
ATOM 799 O O . LYS A 1 103 ? -12.776 3.852 13.202 1.00 75.62 103 LYS A O 1
ATOM 804 N N . ILE A 1 104 ? -13.870 5.615 12.340 1.00 80.00 104 ILE A N 1
ATOM 805 C CA . ILE A 1 104 ? -14.671 5.869 13.538 1.00 80.00 104 ILE A CA 1
ATOM 806 C C . ILE A 1 104 ? -15.613 4.691 13.814 1.00 80.00 104 ILE A C 1
ATOM 808 O O . ILE A 1 104 ? -15.718 4.247 14.959 1.00 80.00 104 ILE A O 1
ATOM 812 N N . VAL A 1 105 ? -16.264 4.152 12.778 1.00 79.25 105 VAL A N 1
ATOM 813 C CA . VAL A 1 105 ? -17.154 2.986 12.898 1.00 79.25 105 VAL A CA 1
ATOM 814 C C . VAL A 1 105 ? -16.385 1.762 13.394 1.00 79.25 105 VAL A C 1
ATOM 816 O O . VAL A 1 105 ? -16.831 1.101 14.331 1.00 79.25 105 VAL A O 1
ATOM 819 N N . TYR A 1 106 ? -15.210 1.487 12.830 1.00 71.25 106 TYR A N 1
ATOM 820 C CA . TYR A 1 106 ? -14.376 0.364 13.244 1.00 71.25 106 TYR A CA 1
ATOM 821 C C . TYR A 1 106 ? -13.938 0.480 14.708 1.00 71.25 106 TYR A C 1
ATOM 823 O O . TYR A 1 106 ? -14.125 -0.456 15.485 1.00 71.25 106 TYR A O 1
ATOM 831 N N . LEU A 1 107 ? -13.411 1.640 15.114 1.00 72.62 107 LEU A N 1
ATOM 832 C CA . LEU A 1 107 ? -12.977 1.875 16.494 1.00 72.62 107 LEU A CA 1
ATOM 833 C C . LEU A 1 107 ? -14.131 1.718 17.498 1.00 72.62 107 LEU A C 1
ATOM 835 O O . LEU A 1 107 ? -13.910 1.225 18.608 1.00 72.62 107 LEU A O 1
ATOM 839 N N . LEU A 1 108 ? -15.350 2.118 17.116 1.00 76.81 108 LEU A N 1
ATOM 840 C CA . LEU A 1 108 ? -16.553 1.958 17.931 1.00 76.81 108 LEU A CA 1
ATOM 841 C C . LEU A 1 108 ? -16.947 0.481 18.076 1.00 76.81 108 LEU A C 1
ATOM 843 O O . LEU A 1 108 ? -17.137 0.011 19.196 1.00 76.81 108 LEU A O 1
ATOM 847 N N . VAL A 1 109 ? -17.035 -0.261 16.966 1.00 73.69 109 VAL A N 1
ATOM 848 C CA . VAL A 1 109 ? -17.395 -1.694 16.965 1.00 73.69 109 VAL A CA 1
ATOM 849 C C . VAL A 1 109 ? -16.357 -2.530 17.716 1.00 73.69 109 VAL A C 1
ATOM 851 O O . VAL A 1 109 ? -16.713 -3.450 18.447 1.00 73.69 109 VAL A O 1
ATOM 854 N N . ALA A 1 110 ? -15.076 -2.178 17.600 1.00 68.62 110 ALA A N 1
ATOM 855 C CA . ALA A 1 110 ? -13.982 -2.837 18.307 1.00 68.62 110 ALA A CA 1
ATOM 856 C C . ALA A 1 110 ? -13.885 -2.463 19.803 1.00 68.62 110 ALA A C 1
ATOM 858 O O . ALA A 1 110 ? -12.958 -2.911 20.480 1.00 68.62 110 ALA A O 1
ATOM 859 N N . GLY A 1 111 ? -14.781 -1.613 20.325 1.00 71.56 111 GLY A N 1
ATOM 860 C CA . GLY A 1 111 ? -14.788 -1.182 21.728 1.00 71.56 111 GLY A CA 1
ATOM 861 C C . GLY A 1 111 ? -13.592 -0.310 22.130 1.00 71.56 111 GLY A C 1
ATOM 862 O O . GLY A 1 111 ? -13.304 -0.163 23.316 1.00 71.56 111 GLY A O 1
ATOM 863 N N . ARG A 1 112 ? -12.870 0.257 21.156 1.00 70.62 112 ARG A N 1
ATOM 864 C CA . ARG A 1 112 ? -11.670 1.082 21.378 1.00 70.62 112 ARG A CA 1
ATOM 865 C C . ARG A 1 112 ? -12.005 2.541 21.681 1.00 70.62 112 ARG A C 1
ATOM 867 O O . ARG A 1 112 ? -11.183 3.239 22.269 1.00 70.62 112 ARG A O 1
ATOM 874 N N . ILE A 1 113 ? -13.201 2.996 21.308 1.00 79.06 113 ILE A N 1
ATOM 875 C CA . ILE A 1 113 ? -13.743 4.315 21.655 1.00 79.06 113 ILE A CA 1
ATOM 876 C C . ILE A 1 113 ? -15.183 4.191 22.162 1.00 79.06 113 ILE A C 1
ATOM 878 O O . ILE A 1 113 ? -15.904 3.262 21.806 1.00 79.06 113 ILE A O 1
ATOM 882 N N . SER A 1 114 ? -15.618 5.153 22.980 1.00 87.62 114 SER A N 1
ATOM 883 C CA . SER A 1 114 ? -17.008 5.210 23.446 1.00 87.62 114 SER A CA 1
ATOM 884 C C . SER A 1 114 ? -17.963 5.693 22.338 1.00 87.62 114 SER A C 1
ATOM 886 O O . SER A 1 114 ? -17.535 6.452 21.459 1.00 87.62 114 SER A O 1
ATOM 888 N N . PRO A 1 115 ? -19.272 5.370 22.410 1.00 91.12 115 PRO A N 1
ATOM 889 C CA . PRO A 1 115 ? -20.277 5.935 21.503 1.00 91.12 115 PRO A CA 1
ATOM 890 C C . PRO A 1 115 ? -20.244 7.469 21.443 1.00 91.12 115 PRO A C 1
ATOM 892 O O . PRO A 1 115 ? -20.353 8.060 20.369 1.00 91.12 115 PRO A O 1
ATOM 895 N N . GLN A 1 116 ? -20.016 8.128 22.584 1.00 85.56 116 GLN A N 1
ATOM 896 C CA . GLN A 1 116 ? -19.941 9.588 22.652 1.00 85.56 116 GLN A CA 1
ATOM 897 C C . GLN A 1 116 ? -18.694 10.141 21.944 1.00 85.56 116 GLN A C 1
ATOM 899 O O . GLN A 1 116 ? -18.766 11.175 21.276 1.00 85.56 116 GLN A O 1
ATOM 904 N N . THR A 1 117 ? -17.559 9.447 22.054 1.00 86.06 117 THR A N 1
ATOM 905 C CA . THR A 1 117 ? -16.320 9.792 21.341 1.00 86.06 117 THR A CA 1
ATOM 906 C C . THR A 1 117 ? -16.516 9.686 19.829 1.00 86.06 117 THR A C 1
ATOM 908 O O . THR A 1 117 ? -16.140 10.610 19.109 1.00 86.06 117 THR A O 1
ATOM 911 N N . ALA A 1 118 ? -17.169 8.620 19.356 1.00 83.00 118 ALA A N 1
ATOM 912 C CA . ALA A 1 118 ? -17.487 8.432 17.942 1.00 83.00 118 ALA A CA 1
ATOM 913 C C . ALA A 1 118 ? -18.397 9.553 17.401 1.00 83.00 118 ALA A C 1
ATOM 915 O O . ALA A 1 118 ? -18.093 10.148 16.369 1.00 83.00 118 ALA A O 1
ATOM 916 N N . ILE A 1 119 ? -19.460 9.917 18.135 1.00 86.94 119 ILE A N 1
ATOM 917 C CA . ILE A 1 119 ? -20.353 11.035 17.773 1.00 86.94 119 ILE A CA 1
ATOM 918 C C . ILE A 1 119 ? -19.576 12.350 17.635 1.00 86.94 119 ILE A C 1
ATOM 920 O O . ILE A 1 119 ? -19.791 13.103 16.684 1.00 86.94 119 ILE A O 1
ATOM 924 N N . ASN A 1 120 ? -18.677 12.646 18.576 1.00 85.88 120 ASN A N 1
ATOM 925 C CA . ASN A 1 120 ? -17.897 13.882 18.551 1.00 85.88 120 ASN A CA 1
ATOM 926 C C . ASN A 1 120 ? -16.941 13.929 17.350 1.00 85.88 120 ASN A C 1
ATOM 928 O O . ASN A 1 120 ? -16.835 14.971 16.703 1.00 85.88 120 ASN A O 1
ATOM 932 N N . GLN A 1 121 ? -16.295 12.807 17.022 1.00 85.06 121 GLN A N 1
ATOM 933 C CA . GLN A 1 121 ? -15.412 12.706 15.859 1.00 85.06 121 GLN A CA 1
ATOM 934 C C . GLN A 1 121 ? -16.191 12.846 14.543 1.00 85.06 121 GLN A C 1
ATOM 936 O O . GLN A 1 121 ? -15.797 13.649 13.700 1.00 85.06 121 GLN A O 1
ATOM 941 N N . LEU A 1 122 ? -17.346 12.182 14.401 1.00 86.31 122 LEU A N 1
ATOM 942 C CA . LEU A 1 122 ? -18.215 12.317 13.221 1.00 86.31 122 LEU A CA 1
ATOM 943 C C . LEU A 1 122 ? -18.703 13.759 13.032 1.00 86.31 122 LEU A C 1
ATOM 945 O O . LEU A 1 122 ? -18.662 14.289 11.926 1.00 86.31 122 LEU A O 1
ATOM 949 N N . ARG A 1 123 ? -19.111 14.436 14.113 1.00 85.25 123 ARG A N 1
ATOM 950 C CA . ARG A 1 123 ? -19.485 15.862 14.066 1.00 85.25 123 ARG A CA 1
ATOM 951 C C . ARG A 1 123 ? -18.325 16.762 13.645 1.00 85.25 123 ARG A C 1
ATOM 953 O O . ARG A 1 123 ? -18.567 17.782 13.007 1.00 85.25 123 ARG A O 1
ATOM 960 N N . GLY A 1 124 ? -17.094 16.404 14.009 1.00 81.81 124 GLY A N 1
ATOM 961 C CA . GLY A 1 124 ? -15.885 17.105 13.579 1.00 81.81 124 GLY A CA 1
ATOM 962 C C . GLY A 1 124 ? -15.685 17.057 12.064 1.00 81.81 124 GLY A C 1
ATOM 963 O O . GLY A 1 124 ? -15.330 18.075 11.478 1.00 81.81 124 GLY A O 1
ATOM 964 N N . LEU A 1 125 ? -16.000 15.923 11.428 1.00 82.69 125 LEU A N 1
ATOM 965 C CA . LEU A 1 125 ? -15.883 15.736 9.975 1.00 82.69 125 LEU A CA 1
ATOM 966 C C . LEU A 1 125 ? -16.904 16.556 9.171 1.00 82.69 125 LEU A C 1
ATOM 968 O O . LEU A 1 125 ? -16.624 16.958 8.050 1.00 82.69 125 LEU A O 1
ATOM 972 N N . VAL A 1 126 ? -18.075 16.846 9.745 1.00 74.00 126 VAL A N 1
ATOM 973 C CA . VAL A 1 126 ? -19.137 17.631 9.084 1.00 74.00 126 VAL A CA 1
ATOM 974 C C . VAL A 1 126 ? -18.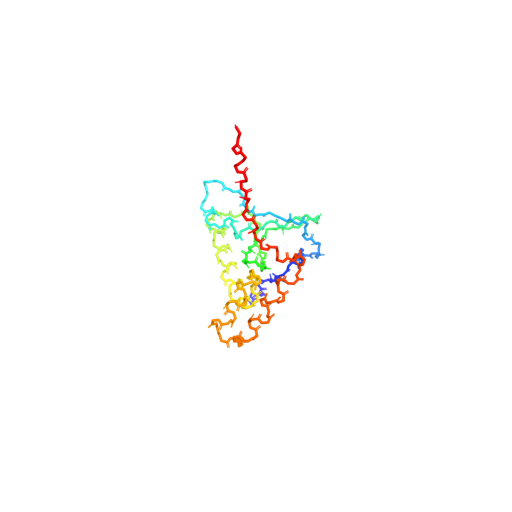835 19.141 9.085 1.00 74.00 126 VAL A C 1
ATOM 976 O O . VAL A 1 126 ? -19.453 19.901 8.347 1.00 74.00 126 VAL A O 1
ATOM 979 N N . ARG A 1 127 ? -17.886 19.620 9.903 1.00 60.19 127 ARG A N 1
ATOM 980 C CA . ARG A 1 127 ? -17.639 21.064 10.093 1.00 60.19 127 ARG A CA 1
ATOM 981 C C . ARG A 1 127 ? -16.730 21.725 9.051 1.00 60.19 127 ARG A C 1
ATOM 983 O O . ARG A 1 127 ? -16.488 22.925 9.165 1.00 60.19 127 ARG A O 1
ATOM 990 N N . THR A 1 128 ? -16.268 21.015 8.025 1.00 54.12 128 THR A N 1
ATOM 991 C CA . THR A 1 128 ? -15.570 21.633 6.887 1.00 54.12 128 THR A CA 1
ATOM 992 C C . THR A 1 128 ? -16.562 22.014 5.782 1.00 54.12 128 THR A C 1
ATOM 994 O O . THR A 1 128 ? -16.843 21.224 4.892 1.00 54.12 128 THR A O 1
ATOM 997 N N . ASN A 1 129 ? -17.054 23.257 5.869 1.00 51.94 129 ASN A N 1
ATOM 998 C CA . ASN A 1 129 ? -17.598 24.104 4.794 1.00 51.94 129 ASN A CA 1
ATOM 999 C C . ASN A 1 129 ? -18.786 23.609 3.949 1.00 51.94 129 ASN A C 1
ATOM 1001 O O . ASN A 1 129 ? -18.665 23.556 2.734 1.00 51.94 129 ASN A O 1
ATOM 1005 N N . GLU A 1 130 ? -19.972 23.448 4.540 1.00 49.09 130 GLU A N 1
ATOM 1006 C CA . GLU A 1 130 ? -21.211 23.887 3.871 1.00 49.09 130 GLU A CA 1
ATOM 1007 C C . GLU A 1 130 ? -22.375 23.982 4.875 1.00 49.09 130 GLU A C 1
ATOM 1009 O O . GLU A 1 130 ? -22.604 23.051 5.653 1.00 49.09 130 GLU A O 1
ATOM 1014 N N . PRO A 1 131 ? -23.119 25.102 4.930 1.00 52.31 131 PRO A N 1
ATOM 1015 C CA . PRO A 1 131 ? -24.355 25.146 5.694 1.00 52.31 131 PRO A CA 1
ATOM 1016 C C . PRO A 1 131 ? -25.368 24.182 5.068 1.00 52.31 131 PRO A C 1
ATOM 1018 O O . PRO A 1 131 ? -25.624 24.228 3.868 1.00 52.31 131 PRO A O 1
ATOM 1021 N N . PHE A 1 132 ? -25.972 23.332 5.900 1.00 52.16 132 PHE A N 1
ATOM 1022 C CA . PHE A 1 132 ? -27.064 22.448 5.503 1.00 52.16 132 PHE A CA 1
ATOM 1023 C C . PHE A 1 132 ? -28.233 23.290 4.971 1.00 52.16 132 PHE A C 1
ATOM 1025 O O . PHE A 1 132 ? -28.996 23.875 5.743 1.00 52.16 132 PHE A O 1
ATOM 1032 N N . LEU A 1 133 ? -28.358 23.381 3.647 1.00 56.56 133 LEU A N 1
ATOM 1033 C CA . LEU A 1 133 ? -29.533 23.942 2.997 1.00 56.56 133 LEU A CA 1
ATOM 1034 C C . LEU A 1 133 ? -30.578 22.825 2.910 1.00 56.56 133 LEU A C 1
ATOM 1036 O O . LEU A 1 133 ? -30.338 21.832 2.220 1.00 56.56 133 LEU A O 1
ATOM 1040 N N . PRO A 1 134 ? -31.736 22.935 3.587 1.00 49.28 134 PRO A N 1
ATOM 1041 C CA . PRO A 1 134 ? -32.819 21.994 3.352 1.00 49.28 134 PRO A CA 1
ATOM 1042 C C . PRO A 1 134 ? -33.193 22.063 1.870 1.00 49.28 134 PRO A C 1
ATOM 1044 O O . PRO A 1 134 ? -33.450 23.150 1.346 1.00 49.28 134 PRO A O 1
ATOM 1047 N N . ALA A 1 135 ? -33.198 20.910 1.199 1.00 51.94 135 ALA A N 1
ATOM 1048 C CA . ALA A 1 135 ? -33.611 20.799 -0.191 1.00 51.94 135 ALA A CA 1
ATOM 1049 C C . ALA A 1 135 ? -35.025 21.382 -0.338 1.00 51.94 135 ALA A C 1
ATOM 1051 O O . ALA A 1 135 ? -36.011 20.782 0.091 1.00 51.94 135 ALA A O 1
ATOM 1052 N N . ARG A 1 136 ? -35.130 22.584 -0.912 1.00 55.09 136 ARG A N 1
ATOM 1053 C CA . ARG A 1 136 ? -36.417 23.128 -1.335 1.00 55.09 136 ARG A CA 1
ATOM 1054 C C . ARG A 1 136 ? -36.788 22.398 -2.616 1.0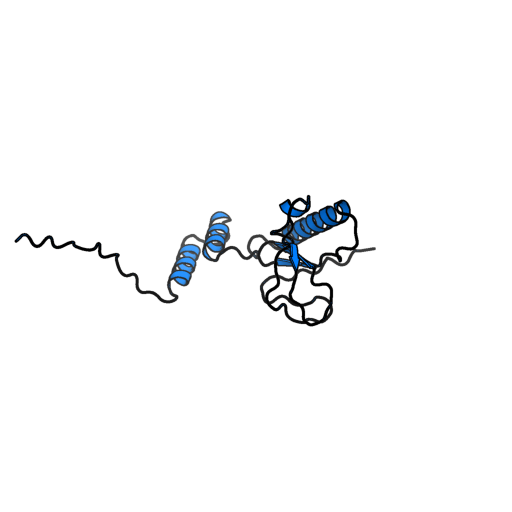0 55.09 136 ARG A C 1
ATOM 1056 O O . ARG A 1 136 ? -36.142 22.588 -3.643 1.00 55.09 136 ARG A O 1
ATOM 1063 N N . LEU A 1 137 ? -37.806 21.545 -2.539 1.00 42.59 137 LEU A N 1
ATOM 1064 C CA . LEU A 1 137 ? -38.459 21.012 -3.730 1.00 42.59 137 LEU A CA 1
ATOM 1065 C C . LEU A 1 137 ? -38.906 22.199 -4.602 1.00 42.59 137 LEU A C 1
ATOM 1067 O O . LEU A 1 137 ? -39.452 23.163 -4.053 1.00 42.59 137 LEU A O 1
ATOM 1071 N N . PRO A 1 138 ? -38.678 22.173 -5.926 1.00 47.78 138 PRO A N 1
ATOM 1072 C CA . PRO A 1 138 ? -39.190 23.214 -6.800 1.00 47.78 138 PRO A CA 1
ATOM 1073 C C . PRO A 1 138 ? -40.719 23.198 -6.727 1.00 47.78 138 PRO A C 1
ATOM 1075 O O . PRO A 1 138 ? -41.366 22.230 -7.125 1.00 47.78 138 PRO A O 1
ATOM 1078 N N . VAL A 1 139 ? -41.298 24.271 -6.189 1.00 54.03 139 VAL A N 1
ATOM 1079 C CA . VAL A 1 139 ? -42.730 24.534 -6.315 1.00 54.03 139 VAL A CA 1
ATOM 1080 C C . VAL A 1 139 ? -42.953 24.927 -7.769 1.00 54.03 139 VAL A C 1
ATOM 1082 O O . VAL A 1 139 ? -42.597 26.027 -8.185 1.00 54.03 139 VAL A O 1
ATOM 1085 N N . ILE A 1 140 ? -43.487 24.004 -8.564 1.00 53.06 140 ILE A N 1
ATOM 1086 C CA . ILE A 1 140 ? -44.012 24.330 -9.887 1.00 53.06 140 ILE A CA 1
ATOM 1087 C C . ILE A 1 140 ? -45.320 25.086 -9.640 1.00 53.06 140 ILE A C 1
ATOM 1089 O O . ILE A 1 140 ? -46.364 24.474 -9.417 1.00 53.06 140 ILE A O 1
ATOM 1093 N N . GLU A 1 141 ? -45.267 26.417 -9.633 1.00 49.69 141 GLU A N 1
ATOM 1094 C CA . GLU A 1 141 ? -46.473 27.235 -9.740 1.00 49.69 141 GLU A CA 1
ATOM 1095 C C . GLU A 1 141 ? -47.054 27.025 -11.142 1.00 49.69 141 GLU A C 1
ATOM 1097 O O . GLU A 1 141 ? -46.604 27.611 -12.124 1.00 49.69 141 GLU A O 1
ATOM 1102 N N . GLN A 1 142 ? -48.044 26.136 -11.250 1.00 46.47 142 GLN A N 1
ATOM 1103 C CA . GLN A 1 142 ? -48.898 26.072 -12.429 1.00 46.47 142 GLN A CA 1
ATOM 1104 C C . GLN A 1 142 ? -49.748 27.345 -12.465 1.00 46.47 142 GLN A C 1
ATOM 1106 O O . GLN A 1 142 ? -50.798 27.437 -11.828 1.00 46.47 142 GLN A O 1
ATOM 1111 N N . THR A 1 143 ? -49.287 28.345 -13.207 1.00 50.09 143 THR A N 1
ATOM 1112 C CA . THR A 1 143 ? -50.110 29.479 -13.615 1.00 50.09 143 THR A CA 1
ATOM 1113 C C . THR A 1 143 ? -51.106 29.000 -14.666 1.00 50.09 143 THR A C 1
ATOM 1115 O O . THR A 1 143 ? -50.787 28.861 -15.842 1.00 50.09 143 THR A O 1
ATOM 1118 N N . TRP A 1 144 ? -52.336 28.727 -14.236 1.00 43.75 144 TRP A N 1
ATOM 1119 C CA . TRP A 1 144 ? -53.464 28.550 -15.146 1.00 43.75 144 TRP A CA 1
ATOM 1120 C C . TRP A 1 144 ? -53.868 29.917 -15.719 1.00 43.75 144 TRP A C 1
ATOM 1122 O O . TRP A 1 144 ? -54.316 30.794 -14.975 1.00 43.75 144 TRP A O 1
ATOM 1132 N N . ARG A 1 145 ? -53.716 30.092 -17.035 1.00 44.78 145 ARG A N 1
ATOM 1133 C CA . ARG A 1 145 ? -54.468 31.049 -17.857 1.00 44.78 145 ARG A CA 1
ATOM 1134 C C . ARG A 1 145 ? -54.808 30.417 -19.194 1.00 44.78 145 ARG A C 1
ATOM 1136 O O . ARG A 1 145 ? -53.919 29.737 -19.748 1.00 44.78 145 ARG A O 1
#

pLDDT: mean 77.88, std 14.95, range [34.91, 94.75]

Foldseek 3Di:
DPDDQFDKDAADQDADPPPRFTFPDWAFDDDPDAPCPVQRVQWTFGPGPPPPGRTWGDDARMTTHADDPPDDSVVRVVRNVVRVVSCPVVADPLRHDDPQLRSLVVCPVVVVDDPVRSVVSVVVVVPPDDDDDPDDDDDPPPPDD